Protein 8WPV (pdb70)

Foldseek 3Di:
DDPVLLVLLLVQLQLLLQQLVVLLVLLVCCCPVAVQNLLSVLSNVSSCVSVPCVNVLSVVVCVVPVRDHDDDYDYDDDDADDHDLVSLVVVLVSLVVLLVSLVVSLVVCVVVVNVVSNVSSVVVNVVSVVSSVLSVVLNVVVVVDVDSVVSSVVSVVSD

Solvent-accessible surface area: 8892 Å² total; per-residue (Å²): 130,17,98,120,0,6,90,25,2,16,109,4,19,51,48,1,16,27,9,0,73,7,0,35,75,8,7,117,13,0,71,105,111,12,95,0,51,73,0,4,123,18,0,63,120,6,1,99,35,1,54,24,59,4,41,71,82,0,18,44,14,5,161,170,35,49,6,155,77,118,105,79,62,88,61,76,46,188,92,58,28,97,75,6,71,30,0,0,78,58,0,64,44,71,1,54,99,5,99,91,88,5,133,57,6,14,156,40,0,86,75,63,100,26,132,122,2,62,175,26,0,73,90,3,69,166,27,4,82,81,8,12,63,84,0,48,46,0,18,110,21,16,111,90,32,158,69,92,130,89,6,9,99,52,0,107,128,71,135

Sequence (159 aa):
KSNKINDALNQHYKLNVELGLVYAHYAHVADDEFDMPYLGKFIQHHLSEDKLGVHKEYISDYFKRNG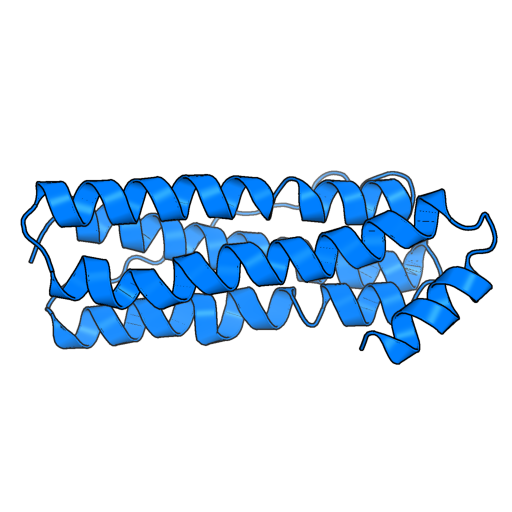MKLKTDVSVAVKSIPSDAKALIQEVYARRENEVRDHVKAIAKLALAEDDYESFYFIQWYVRDGLKDLTEVDDVVKLFNSSNDKLIIEETIKEMV

Organism: NCBI:txid1188241

Nearest PDB structures (foldseek):
  8w7q-assembly1_A  TM=1.005E+00  e=1.241E-20  Ureaplasma diversum
  8w73-assembly1_A  TM=1.005E+00  e=4.274E-20  Ureaplasma diversum
  8w7t-assembly1_A-19  TM=1.005E+00  e=5.473E-20  Ureaplasma diversum
  8w7t-assembly1_A-21  TM=1.005E+00  e=5.473E-20  Ureaplasma diversum
  8w7t-assembly1_A-23  TM=1.005E+00  e=5.473E-20  Ureaplasma diversum

Secondary structure (DSSP, 8-state):
--HHHHHHHHHHHHHHHHHHHHHHHHHHHHHHTTS-HHHHHHHHHHHHHHHTHHHHHHHHHHHHHTPPP------------SSHHHHHHHHHHHHHHHHHHHHHHHHHHHHTT-HHHHHHHHHHHHHHHHHHHHHHHHHHHHHH-S-HHHHHHH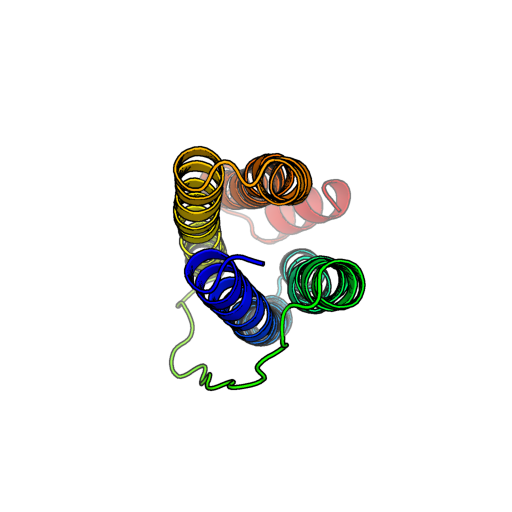HHH--

Radius of gyration: 17.01 Å; Cα contacts (8 Å, |Δi|>4): 159; chains: 1; bounding box: 44×35×41 Å

Structure (mmCIF, N/CA/C/O backbone):
data_8WPV
#
_entry.id   8WPV
#
_cell.length_a   180.599
_cell.length_b   180.599
_cell.length_c   180.599
_cell.angle_alpha   90.00
_cell.angle_beta   90.00
_cell.angle_gamma   90.00
#
_symmetry.space_group_name_H-M   'F 4 3 2'
#
loop_
_entity.id
_entity.type
_entity.pdbx_description
1 polymer 'Truncated mutant of ferritin'
2 non-polymer 'FE (III) ION'
3 non-polymer 'MAGNESIUM ION'
4 non-polymer 'CHLORIDE ION'
5 water water
#
loop_
_atom_site.group_PDB
_atom_site.id
_atom_site.type_symbol
_atom_site.label_atom_id
_atom_site.label_alt_id
_atom_site.label_comp_id
_atom_site.label_asym_id
_atom_site.label_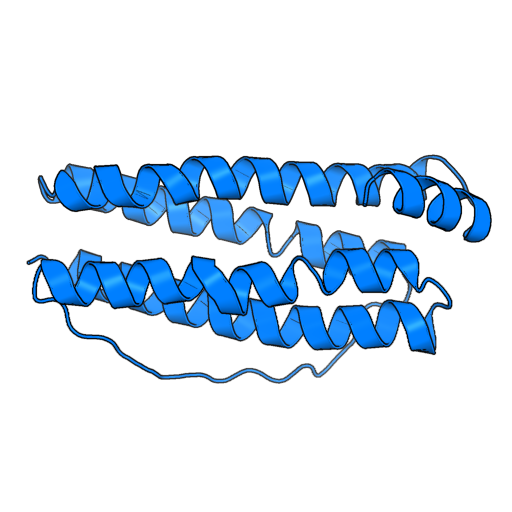entity_id
_atom_site.label_seq_id
_atom_site.pdbx_PDB_ins_code
_atom_site.Cartn_x
_atom_site.Cartn_y
_atom_site.Cartn_z
_atom_site.occupancy
_atom_site.B_iso_or_equiv
_atom_site.auth_seq_id
_atom_site.auth_comp_id
_atom_site.auth_asym_id
_atom_site.auth_atom_id
_atom_site.pdbx_PDB_model_num
ATOM 1 N N . LYS A 1 12 ? 42.016 63.727 66.940 1.00 57.00 12 LYS A N 1
ATOM 2 C CA . LYS A 1 12 ? 42.937 62.782 67.563 1.00 64.54 12 LYS A CA 1
ATOM 3 C C . LYS A 1 12 ? 42.520 61.337 67.295 1.00 69.22 12 LYS A C 1
ATOM 4 O O . LYS A 1 12 ? 41.330 61.032 67.184 1.00 57.02 12 LYS A O 1
ATOM 10 N N . SER A 1 13 ? 43.507 60.451 67.191 1.00 67.73 13 SER A N 1
ATOM 11 C CA . SER A 1 13 ? 43.262 59.045 66.896 1.00 60.72 13 SER A CA 1
ATOM 12 C C . SER A 1 13 ? 42.948 58.284 68.178 1.00 60.81 13 SER A C 1
ATOM 13 O O . SER A 1 13 ? 43.688 58.380 69.163 1.00 46.49 13 SER A O 1
ATOM 16 N N . ASN A 1 14 ? 41.848 57.524 68.157 1.00 57.60 14 ASN A N 1
ATOM 17 C CA . ASN A 1 14 ? 41.498 56.697 69.309 1.00 50.85 14 ASN A CA 1
ATOM 18 C C . ASN A 1 14 ? 42.464 55.529 69.466 1.00 43.59 14 ASN A C 1
ATOM 19 O O . ASN A 1 14 ? 42.793 55.136 70.591 1.00 44.77 14 ASN A O 1
ATOM 24 N N . LYS A 1 15 ? 42.928 54.958 68.353 1.00 45.26 15 LYS A N 1
ATOM 25 C CA . LYS A 1 15 ? 43.855 53.837 68.447 1.00 41.85 15 LYS A CA 1
ATOM 26 C C . LYS A 1 15 ? 45.218 54.289 68.956 1.00 36.13 15 LYS A C 1
ATOM 27 O O . LYS A 1 15 ? 45.836 53.601 69.778 1.00 43.86 15 LYS A O 1
ATOM 33 N N . ILE A 1 16 ? 45.702 55.441 68.485 1.00 36.40 16 ILE A N 1
ATOM 34 C CA . ILE A 1 16 ? 46.941 55.995 69.025 1.00 36.10 16 ILE A CA 1
ATOM 35 C C . ILE A 1 16 ? 46.767 56.337 70.499 1.00 38.12 16 ILE A C 1
ATOM 36 O O . ILE A 1 16 ? 47.648 56.067 71.324 1.00 34.44 16 ILE A O 1
ATOM 41 N N . ASN A 1 17 ? 45.622 56.928 70.852 1.00 35.69 17 ASN A N 1
ATOM 42 C CA . ASN A 1 17 ? 45.326 57.231 72.249 1.00 36.41 17 ASN A CA 1
ATOM 43 C C . ASN A 1 17 ? 45.386 55.976 73.110 1.00 36.08 17 ASN A C 1
ATOM 44 O O . ASN A 1 17 ? 45.972 55.982 74.198 1.00 36.66 17 ASN A O 1
ATOM 49 N 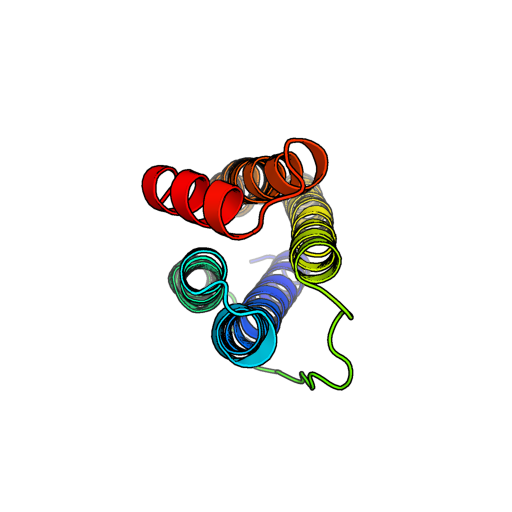N . ASP A 1 18 ? 44.776 54.886 72.637 1.00 36.97 18 ASP A N 1
ATOM 50 C CA . ASP A 1 18 ? 44.824 53.632 73.382 1.00 35.58 18 ASP A CA 1
ATOM 51 C C . ASP A 1 18 ? 46.240 53.078 73.438 1.00 39.13 18 ASP A C 1
ATOM 52 O O . ASP A 1 18 ? 46.688 52.611 74.493 1.00 41.17 18 ASP A O 1
ATOM 57 N N . ALA A 1 19 ? 46.958 53.118 72.313 1.00 29.83 19 ALA A N 1
ATOM 58 C CA . ALA A 1 19 ? 48.315 52.584 72.284 1.00 31.81 19 ALA A CA 1
ATOM 59 C C . ALA A 1 19 ? 49.240 53.374 73.201 1.00 32.04 19 ALA A C 1
ATOM 60 O O . ALA A 1 19 ? 50.110 52.798 73.865 1.00 30.73 19 ALA A O 1
ATOM 62 N N . LEU A 1 20 ? 49.066 54.696 73.254 1.00 28.14 20 LEU A N 1
ATOM 63 C CA . LEU A 1 20 ? 49.897 55.507 74.136 1.00 34.42 20 LEU A CA 1
ATOM 64 C C . LEU A 1 20 ? 49.491 55.345 75.595 1.00 33.34 20 LEU A C 1
ATOM 65 O O . LEU A 1 20 ? 50.345 55.427 76.485 1.00 30.85 20 LEU A O 1
ATOM 70 N N . ASN A 1 21 ? 48.204 55.109 75.864 1.00 30.58 21 ASN A N 1
ATOM 71 C CA . ASN A 1 21 ? 47.790 54.846 77.238 1.00 30.19 21 ASN A CA 1
ATOM 72 C C . ASN A 1 21 ? 48.335 53.518 77.740 1.00 33.83 21 ASN A C 1
ATOM 73 O O . ASN A 1 21 ? 48.661 53.393 78.926 1.00 33.81 21 ASN A O 1
ATOM 78 N N . GLN A 1 22 ? 48.445 52.518 76.861 1.00 34.13 22 GLN A N 1
ATOM 79 C CA . GLN A 1 22 ? 49.055 51.257 77.269 1.00 35.60 22 GLN A CA 1
ATOM 80 C C . GLN A 1 22 ? 50.551 51.424 77.511 1.00 30.41 22 GLN A C 1
ATOM 81 O O . GLN A 1 22 ? 51.111 50.794 78.416 1.00 33.09 22 GLN A O 1
ATOM 87 N N . HIS A 1 23 ? 51.215 52.269 76.720 1.00 30.30 23 HIS A N 1
ATOM 88 C CA . HIS A 1 23 ? 52.638 52.500 76.947 1.00 30.95 23 HIS A CA 1
ATOM 89 C C . HIS A 1 23 ? 52.872 53.264 78.244 1.00 32.70 23 HIS A C 1
ATOM 90 O O . HIS A 1 23 ? 53.851 53.006 78.953 1.00 32.89 23 HIS A O 1
ATOM 97 N N . TYR A 1 24 ? 51.990 54.215 78.562 1.00 25.57 24 TYR A N 1
ATOM 98 C CA . TYR A 1 24 ? 52.031 54.872 79.865 1.00 30.94 24 TYR A CA 1
ATOM 99 C C . TYR A 1 24 ? 51.914 53.848 80.987 1.00 33.18 24 TYR A C 1
ATOM 100 O O . TYR A 1 24 ? 52.676 53.878 81.960 1.00 31.17 24 TYR A O 1
ATOM 109 N N . LYS A 1 25 ? 50.963 52.922 80.851 1.00 29.08 25 LYS A N 1
ATOM 110 C CA . LYS A 1 25 ? 50.773 51.869 81.841 1.00 30.30 25 LYS A CA 1
ATOM 111 C C . LYS A 1 25 ? 52.002 50.973 81.940 1.00 31.79 25 LYS A C 1
ATOM 112 O O . LYS A 1 25 ? 52.414 50.589 83.042 1.00 32.04 25 LYS A O 1
ATOM 118 N N . LEU A 1 26 ? 52.612 50.644 80.798 1.00 30.69 26 LEU A N 1
ATOM 119 C CA . LEU A 1 26 ? 53.795 49.788 80.805 1.00 32.15 26 LEU A CA 1
ATOM 120 C C . LEU A 1 26 ? 54.960 50.457 81.523 1.00 32.23 26 LEU A C 1
ATOM 121 O O . LEU A 1 26 ? 55.662 49.816 82.313 1.00 30.96 26 LEU A O 1
ATOM 126 N N . ASN A 1 27 ? 55.180 51.749 81.267 1.00 27.85 27 ASN A N 1
ATOM 127 C CA . ASN A 1 27 ? 56.302 52.442 81.892 1.00 31.90 27 ASN A CA 1
ATOM 128 C C . ASN A 1 27 ? 56.115 52.563 83.400 1.00 33.11 27 ASN A C 1
ATOM 129 O O . ASN A 1 27 ? 57.083 52.453 84.161 1.00 33.80 27 ASN A O 1
ATOM 134 N N . VAL A 1 28 ? 54.881 52.790 83.851 1.00 29.40 28 VAL A N 1
ATOM 135 C CA . VAL A 1 28 ? 54.616 52.858 85.286 1.00 30.22 28 VAL A CA 1
ATOM 136 C C . VAL A 1 28 ? 54.889 51.508 85.934 1.00 32.85 28 VAL A C 1
ATOM 137 O O . VAL A 1 28 ? 55.591 51.412 86.948 1.00 28.11 28 VAL A O 1
ATOM 141 N N . GLU A 1 29 ? 54.348 50.441 85.346 1.00 32.09 29 GLU A N 1
ATOM 142 C CA . GLU A 1 29 ? 54.486 49.119 85.945 1.00 32.42 29 GLU A CA 1
ATOM 143 C C . GLU A 1 29 ? 55.928 48.629 85.879 1.00 34.10 29 GLU A C 1
ATOM 144 O O . GLU A 1 29 ? 56.435 48.053 86.849 1.00 30.90 29 GLU A O 1
ATOM 150 N N . LEU A 1 30 ? 56.610 48.861 84.753 1.00 30.78 30 LEU A N 1
ATOM 151 C CA . LEU A 1 30 ? 58.033 48.543 84.679 1.00 32.52 30 LEU A CA 1
ATOM 152 C C . LEU A 1 30 ? 58.827 49.321 85.720 1.00 34.70 30 LEU A C 1
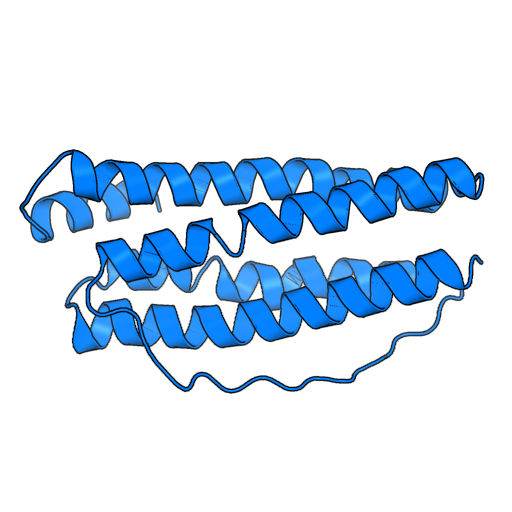ATOM 153 O O . LEU A 1 30 ? 59.727 48.770 86.366 1.00 35.49 30 LEU A O 1
ATOM 158 N N . GLY A 1 31 ? 58.507 50.606 85.896 1.00 29.02 31 GLY A N 1
ATOM 159 C CA . GLY A 1 31 ? 59.221 51.409 86.877 1.00 27.91 31 GLY A CA 1
ATOM 160 C C . GLY A 1 31 ? 59.078 50.874 88.288 1.00 32.02 31 GLY A C 1
ATOM 161 O O . GLY A 1 31 ? 60.034 50.886 89.067 1.00 29.04 31 GLY A O 1
ATOM 162 N N . LEU A 1 32 ? 57.885 50.385 88.633 1.00 25.85 32 LEU A N 1
ATOM 163 C CA . LEU A 1 32 ? 57.674 49.834 89.967 1.00 26.13 32 LEU A CA 1
ATOM 164 C C . LEU A 1 32 ? 58.405 48.508 90.142 1.00 26.16 32 LEU A C 1
ATOM 165 O O . LEU A 1 32 ? 58.888 48.200 91.238 1.00 32.55 32 LEU A O 1
ATOM 170 N N . VAL A 1 33 ? 58.498 47.711 89.076 1.00 30.55 33 VAL A N 1
ATOM 171 C CA . VAL A 1 33 ? 59.242 46.458 89.155 1.00 29.36 33 VAL A CA 1
ATOM 172 C C . VAL A 1 33 ? 60.734 46.732 89.310 1.00 28.45 33 VAL A C 1
ATOM 173 O O . VAL A 1 33 ? 61.415 46.096 90.125 1.00 30.85 33 VAL A O 1
ATOM 177 N N . TYR A 1 34 ? 61.264 47.682 88.534 1.00 26.50 34 TYR A N 1
ATOM 178 C CA . TYR A 1 34 ? 62.688 47.996 88.610 1.00 31.07 34 TYR A CA 1
ATOM 179 C C . TYR A 1 34 ? 63.067 48.521 89.989 1.00 28.14 34 TYR A C 1
ATOM 180 O O . TYR A 1 34 ? 64.147 48.208 90.504 1.00 30.42 34 TYR A O 1
ATOM 189 N N . ALA A 1 35 ? 62.192 49.324 90.601 1.00 28.79 35 ALA A N 1
ATOM 190 C CA . ALA A 1 35 ? 62.454 49.808 91.953 1.00 31.66 35 ALA A CA 1
ATOM 191 C C . ALA A 1 35 ? 62.619 48.647 92.924 1.00 28.28 35 ALA A C 1
ATOM 192 O O . ALA A 1 35 ? 63.489 48.679 93.803 1.00 32.06 35 ALA A O 1
ATOM 194 N N . HIS A 1 36 ? 61.796 47.609 92.773 1.00 31.67 36 HIS A N 1
ATOM 195 C CA . HIS A 1 36 ? 61.952 46.405 93.583 1.00 31.06 36 HIS A CA 1
ATOM 196 C C . HIS A 1 36 ? 63.252 45.685 93.246 1.00 28.26 36 HIS A C 1
ATOM 197 O O . HIS A 1 36 ? 64.007 45.293 94.144 1.0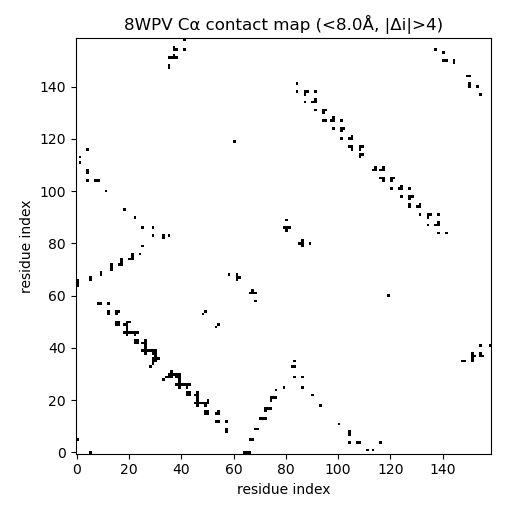0 34.15 36 HIS A O 1
ATOM 204 N N . TYR A 1 37 ? 63.527 45.501 91.950 1.00 25.56 37 TYR A N 1
ATOM 205 C CA . TYR A 1 37 ? 64.764 44.850 91.526 1.00 30.59 37 TYR A CA 1
ATOM 206 C C . TYR A 1 37 ? 65.991 45.592 92.043 1.00 30.54 37 TYR A C 1
ATOM 207 O O . TYR A 1 37 ? 66.981 44.966 92.440 1.00 31.22 37 TYR A O 1
ATOM 216 N N . ALA A 1 38 ? 65.951 46.928 92.033 1.00 32.21 38 ALA A N 1
ATOM 217 C CA . ALA A 1 38 ? 67.074 47.708 92.545 1.00 31.05 38 ALA A CA 1
ATOM 218 C C . ALA A 1 38 ? 67.288 47.452 94.030 1.00 34.61 38 ALA A C 1
ATOM 219 O O . ALA A 1 38 ? 68.429 47.299 94.486 1.00 28.96 38 ALA A O 1
ATOM 221 N N . HIS A 1 39 ? 66.198 47.408 94.800 1.00 30.14 39 HIS A N 1
ATOM 222 C CA . HIS A 1 39 ? 66.292 47.083 96.219 1.00 28.99 39 HIS A CA 1
ATOM 223 C C . HIS A 1 39 ? 66.913 45.707 96.427 1.00 35.24 39 HIS A C 1
ATOM 224 O O . HIS A 1 39 ? 67.754 45.523 97.315 1.00 31.73 39 HIS A O 1
ATOM 231 N N . VAL A 1 40 ? 66.524 44.733 95.603 1.00 32.06 40 VAL A N 1
ATOM 232 C CA . VAL A 1 40 ? 67.010 43.368 95.771 1.00 30.27 40 VAL A CA 1
ATOM 233 C C . VAL A 1 40 ? 68.475 43.263 95.362 1.00 37.07 40 VAL A C 1
ATOM 234 O O . VAL A 1 40 ? 69.262 42.552 96.001 1.00 38.75 40 VAL A O 1
ATOM 238 N N . ALA A 1 41 ? 68.866 43.964 94.293 1.00 32.04 41 ALA A N 1
ATOM 239 C CA . ALA A 1 41 ? 70.262 43.950 93.868 1.00 32.43 41 ALA A CA 1
ATOM 240 C C . ALA A 1 41 ? 71.184 44.407 94.992 1.00 36.63 41 ALA A C 1
ATOM 241 O O . ALA A 1 41 ? 72.244 43.809 95.221 1.00 32.81 41 ALA A O 1
ATOM 243 N N . ASP A 1 42 ? 70.790 45.456 95.712 1.00 33.86 42 ASP A N 1
ATOM 244 C CA . ASP A 1 42 ? 71.590 45.940 96.831 1.00 39.22 42 ASP A CA 1
ATOM 245 C C . ASP A 1 42 ? 71.490 44.995 98.023 1.00 40.59 42 ASP A C 1
ATOM 246 O O . ASP A 1 42 ? 72.505 44.505 98.532 1.00 43.74 42 ASP A O 1
ATOM 251 N N . ASP A 1 43 ? 70.266 44.713 98.472 1.00 37.30 43 ASP A N 1
ATOM 252 C CA . ASP A 1 43 ? 70.088 44.047 99.757 1.00 39.07 43 ASP A CA 1
ATOM 253 C C . ASP A 1 43 ? 70.436 42.563 99.691 1.00 49.73 43 ASP A C 1
ATOM 254 O O . ASP A 1 43 ? 71.208 42.067 100.518 1.00 56.70 43 ASP A O 1
ATOM 259 N N . GLU A 1 44 ? 69.873 41.834 98.725 1.00 44.37 44 GLU A N 1
ATOM 260 C CA . GLU A 1 44 ? 70.098 40.392 98.696 1.00 38.46 44 GLU A CA 1
ATOM 261 C C . GLU A 1 44 ? 71.383 40.011 97.972 1.00 39.20 44 GLU A C 1
ATOM 262 O O . GLU A 1 44 ? 72.014 39.012 98.334 1.00 45.00 44 GLU A O 1
ATOM 268 N N . PHE A 1 45 ? 71.791 40.776 96.961 1.00 37.02 45 PHE A N 1
ATOM 269 C CA . PHE A 1 45 ? 72.897 40.371 96.107 1.00 38.74 45 PHE A CA 1
ATOM 270 C C . PHE A 1 45 ? 74.186 41.142 96.355 1.00 39.40 45 PHE A C 1
ATOM 271 O O . PHE A 1 45 ? 75.191 40.851 95.698 1.00 37.57 45 PHE A O 1
ATOM 279 N N . ASP A 1 46 ? 74.188 42.109 97.277 1.00 36.35 46 ASP A N 1
ATOM 280 C CA . ASP A 1 46 ? 75.393 42.838 97.674 1.00 39.57 46 ASP A CA 1
ATOM 281 C C . ASP A 1 46 ? 76.008 43.625 96.522 1.00 39.75 46 ASP A C 1
ATOM 282 O O . ASP A 1 46 ? 77.228 43.783 96.458 1.00 42.36 46 ASP A O 1
ATOM 287 N N . MET A 1 47 ? 75.185 44.133 95.607 1.00 36.97 47 MET A N 1
ATOM 288 C CA . MET A 1 47 ? 75.663 44.902 94.460 1.00 36.04 47 MET A CA 1
ATOM 289 C C . MET A 1 47 ? 74.983 46.265 94.444 1.00 33.85 47 MET A C 1
ATOM 290 O O . MET A 1 47 ? 74.114 46.532 93.599 1.00 41.02 47 MET A O 1
ATOM 295 N N . PRO A 1 48 ? 75.364 47.162 95.359 1.00 37.93 48 PRO A N 1
ATOM 296 C CA . PRO A 1 48 ? 74.674 48.458 95.451 1.00 34.95 48 PRO A CA 1
ATOM 297 C C . PRO A 1 48 ? 74.793 49.310 94.200 1.00 35.88 48 PRO A C 1
ATOM 298 O O . PRO A 1 48 ? 73.909 50.135 93.942 1.00 40.22 48 PRO A O 1
ATOM 302 N N . TYR A 1 49 ? 75.858 49.147 93.415 1.00 37.41 49 TYR A N 1
ATOM 303 C CA . TYR A 1 49 ? 75.974 49.929 92.191 1.00 32.95 49 TYR A CA 1
ATOM 304 C C . TYR A 1 49 ? 75.100 49.356 91.084 1.00 35.67 49 TYR A C 1
ATOM 305 O O . TYR A 1 49 ? 74.543 50.109 90.278 1.00 34.79 49 TYR A O 1
ATOM 314 N N . LEU A 1 50 ? 74.964 48.029 91.030 1.00 28.20 50 LEU A N 1
ATOM 315 C CA . LEU A 1 50 ? 73.927 47.439 90.192 1.00 32.05 50 LEU A CA 1
ATOM 316 C C . LEU A 1 50 ? 72.553 47.952 90.601 1.00 34.06 50 LEU A C 1
ATOM 317 O O . LEU A 1 50 ? 71.709 48.248 89.745 1.00 30.67 50 LEU A O 1
ATOM 322 N N . GLY A 1 51 ? 72.318 48.082 91.909 1.00 34.04 51 GLY A N 1
ATOM 323 C CA . GLY A 1 51 ? 71.052 48.622 92.377 1.00 29.23 51 GLY A CA 1
ATOM 324 C C . GLY A 1 51 ? 70.831 50.054 91.928 1.00 37.02 51 GLY A C 1
ATOM 325 O O . GLY A 1 51 ? 69.744 50.413 91.467 1.00 36.20 51 GLY A O 1
ATOM 326 N N . LYS A 1 52 ? 71.862 50.894 92.055 1.00 32.90 52 LYS A N 1
ATOM 327 C CA . LYS A 1 52 ? 71.725 52.276 91.607 1.00 32.43 52 LYS A CA 1
ATOM 328 C C . LYS A 1 52 ? 71.515 52.361 90.102 1.00 31.73 52 LYS A C 1
ATOM 329 O O . LYS A 1 52 ? 70.779 53.237 89.632 1.00 32.31 52 LYS A O 1
ATOM 335 N N . PHE A 1 53 ? 72.135 51.465 89.330 1.00 29.99 53 PHE A N 1
ATOM 336 C CA . PHE A 1 53 ? 71.870 51.438 87.895 1.00 33.65 53 PHE A CA 1
ATOM 337 C C . PHE A 1 53 ? 70.405 51.130 87.619 1.00 32.00 53 PHE A C 1
ATOM 338 O O . PHE A 1 53 ? 69.754 51.813 86.820 1.00 36.16 53 PHE A O 1
ATOM 346 N N . ILE A 1 54 ? 69.871 50.095 88.271 1.00 32.21 54 ILE A N 1
ATOM 347 C CA . ILE A 1 54 ? 68.481 49.713 88.048 1.00 29.52 54 ILE A CA 1
ATOM 348 C C . ILE A 1 54 ? 67.539 50.774 88.604 1.00 28.86 54 ILE A C 1
ATOM 349 O O . ILE A 1 54 ? 66.480 51.048 88.026 1.00 33.86 54 ILE A O 1
ATOM 354 N N . GLN A 1 55 ? 67.919 51.406 89.718 1.00 30.40 55 GLN A N 1
ATOM 355 C CA . GLN A 1 55 ? 67.087 52.462 90.289 1.00 30.52 55 GLN A CA 1
ATOM 356 C C . GLN A 1 55 ? 66.976 53.652 89.344 1.00 35.60 55 GLN A C 1
ATOM 357 O O . GLN A 1 55 ? 65.918 54.287 89.255 1.00 33.47 55 GLN A O 1
ATOM 363 N N . HIS A 1 56 ? 68.058 53.977 88.631 1.00 34.92 56 HIS A N 1
ATOM 364 C CA A HIS A 1 56 ? 68.004 55.069 87.663 0.46 39.93 56 HIS A CA 1
ATOM 365 C CA B HIS A 1 56 ? 67.993 55.073 87.672 0.54 39.54 56 HIS A CA 1
ATOM 366 C C . HIS A 1 56 ? 67.070 54.730 86.508 1.00 34.42 56 HIS A C 1
ATOM 367 O O . HIS A 1 56 ? 66.379 55.609 85.980 1.00 34.40 56 HIS A O 1
ATOM 380 N N . LEU A 1 57 ? 67.042 53.460 86.099 1.00 34.63 57 LEU A N 1
ATOM 381 C CA . LEU A 1 57 ? 66.078 53.034 85.090 1.00 30.72 57 LEU A CA 1
ATOM 382 C C . LEU A 1 57 ? 64.656 53.168 85.613 1.00 32.26 57 LEU A C 1
ATOM 383 O O . LEU A 1 57 ? 63.748 53.571 84.878 1.00 34.59 57 LEU A O 1
ATOM 388 N N . SER A 1 58 ? 64.451 52.836 86.890 1.00 34.90 58 SER A N 1
ATOM 389 C CA . SER A 1 58 ? 63.131 52.955 87.500 1.00 30.29 58 SER A CA 1
ATOM 390 C C . SER A 1 58 ? 62.637 54.396 87.469 1.00 33.19 58 SER A C 1
ATOM 391 O O . SER A 1 58 ? 61.513 54.670 87.033 1.00 33.64 58 SER A O 1
ATOM 394 N N . GLU A 1 59 ? 63.467 55.335 87.932 1.00 32.02 59 GLU A N 1
ATOM 395 C CA . GLU A 1 59 ? 63.081 56.743 87.903 1.00 38.84 59 GLU A CA 1
ATOM 396 C C . GLU A 1 59 ? 62.902 57.242 86.476 1.00 32.41 59 GLU A C 1
ATOM 397 O O . GLU A 1 59 ? 62.115 58.164 86.233 1.00 36.87 59 GLU A O 1
ATOM 403 N N . ASP A 1 60 ? 63.618 56.644 85.523 1.00 37.08 60 ASP A N 1
ATOM 404 C CA . ASP A 1 60 ? 63.448 57.005 84.120 1.00 32.11 60 ASP A CA 1
ATOM 405 C C . ASP A 1 60 ? 62.046 56.656 83.629 1.00 41.38 60 ASP A C 1
ATOM 406 O O . ASP A 1 60 ? 61.350 57.499 83.048 1.00 39.48 60 ASP A O 1
ATOM 411 N N . LYS A 1 61 ? 61.614 55.412 83.857 1.00 38.62 61 LYS A N 1
ATOM 412 C CA . LYS A 1 61 ? 60.292 54.989 83.404 1.00 39.31 61 LYS A CA 1
ATOM 413 C C . LYS A 1 61 ? 59.190 55.734 84.147 1.00 42.17 61 LYS A C 1
ATOM 414 O O . LYS A 1 61 ? 58.214 56.185 83.535 1.00 38.81 61 LYS A O 1
ATOM 420 N N . LEU A 1 62 ? 59.327 55.871 85.466 1.00 36.84 62 LEU A N 1
ATOM 421 C CA . LEU A 1 62 ? 58.342 56.574 86.277 1.00 33.22 62 LEU A CA 1
ATOM 422 C C . LEU A 1 62 ? 58.450 58.088 86.161 1.00 38.91 62 LEU A C 1
ATOM 423 O O . LEU A 1 62 ? 57.606 58.795 86.722 1.00 40.34 62 LEU A O 1
ATOM 428 N N . GLY A 1 63 ? 59.458 58.598 85.459 1.00 42.80 63 GLY A N 1
ATOM 429 C CA . GLY A 1 63 ? 59.616 60.028 85.288 1.00 38.38 63 GLY A CA 1
ATOM 430 C C . GLY A 1 63 ? 59.222 60.507 83.907 1.00 45.47 63 GLY A C 1
ATOM 431 O O . GLY A 1 63 ? 58.032 60.584 83.586 1.00 45.60 63 GLY A O 1
ATOM 432 N N . VAL A 1 64 ? 60.217 60.811 83.070 1.00 40.27 64 VAL A N 1
ATOM 433 C CA . VAL A 1 64 ? 59.936 61.429 81.777 1.00 44.40 64 VAL A CA 1
ATOM 434 C C . VAL A 1 64 ? 59.228 60.461 80.836 1.00 47.41 64 VAL A C 1
ATOM 435 O O . VAL A 1 64 ? 58.429 60.886 79.992 1.00 48.60 64 VAL A O 1
ATOM 439 N N . HIS A 1 65 ? 59.495 59.156 80.957 1.00 41.12 65 HIS A N 1
ATOM 440 C CA . HIS A 1 65 ? 58.863 58.196 80.058 1.00 43.95 65 HIS A CA 1
ATOM 441 C C . HIS A 1 65 ? 57.346 58.234 80.173 1.00 45.77 65 HIS A C 1
ATOM 442 O O . HIS A 1 65 ? 56.644 58.026 79.176 1.00 41.84 65 HIS A O 1
ATOM 449 N N . LYS A 1 66 ? 56.821 58.511 81.365 1.00 37.91 66 LYS A N 1
ATOM 450 C CA . LYS A 1 66 ? 55.378 58.603 81.534 1.00 34.71 66 LYS A CA 1
ATOM 451 C C . LYS A 1 66 ? 54.860 60.032 81.420 1.00 37.96 66 LYS A C 1
ATOM 452 O O . LYS A 1 66 ? 53.730 60.234 80.961 1.00 38.93 66 LYS A O 1
ATOM 458 N N . GLU A 1 67 ? 55.664 61.032 81.792 1.00 35.61 67 GLU A N 1
ATOM 459 C CA . GLU A 1 67 ? 55.168 62.405 81.795 1.00 40.67 67 GLU A CA 1
ATOM 460 C C . GLU A 1 67 ? 55.122 62.993 80.389 1.00 40.71 67 GLU A C 1
ATOM 461 O O . GLU A 1 67 ? 54.263 63.832 80.095 1.00 39.43 67 GLU A O 1
ATOM 467 N N . TYR A 1 68 ? 56.044 62.579 79.513 1.00 39.45 68 TYR A N 1
ATOM 468 C CA . TYR A 1 68 ? 55.971 63.005 78.118 1.00 42.78 68 TYR A CA 1
ATOM 469 C C . TYR A 1 68 ? 54.632 62.630 77.498 1.00 39.33 68 TYR A C 1
ATOM 470 O O . TYR A 1 68 ? 54.052 63.410 76.733 1.00 37.78 68 TYR A O 1
ATOM 479 N N . ILE A 1 69 ? 54.128 61.436 77.813 1.00 36.60 69 ILE A N 1
ATOM 480 C CA . ILE A 1 69 ? 52.854 60.993 77.257 1.00 36.86 69 ILE A CA 1
ATOM 481 C C . ILE A 1 69 ? 51.713 61.849 77.796 1.00 41.88 69 ILE A C 1
ATOM 482 O O . ILE A 1 69 ? 50.869 62.339 77.036 1.00 36.62 69 ILE A O 1
ATOM 487 N N . SER A 1 70 ? 51.677 62.048 79.116 1.00 38.75 70 SER A N 1
ATOM 488 C CA . SER A 1 70 ? 50.615 62.853 79.712 1.00 41.65 70 SER A CA 1
ATOM 489 C C . SER A 1 70 ? 50.659 64.287 79.201 1.00 42.60 70 SER A C 1
ATOM 490 O O . SER A 1 70 ? 49.612 64.905 78.973 1.00 42.28 70 SER A O 1
ATOM 493 N N . ASP A 1 71 ? 51.863 64.833 79.009 1.00 39.01 71 ASP A N 1
ATOM 494 C CA . ASP A 1 71 ? 51.983 66.183 78.466 1.00 44.84 71 ASP A CA 1
ATOM 495 C C . ASP A 1 71 ? 51.564 66.232 77.002 1.00 42.91 71 ASP A C 1
ATOM 496 O O . ASP A 1 71 ? 50.886 67.175 76.578 1.00 42.32 71 ASP A O 1
ATOM 501 N N . TYR A 1 72 ? 51.964 65.230 76.214 1.00 34.25 72 TYR A N 1
ATOM 502 C CA . TYR A 1 72 ? 51.538 65.172 74.819 1.00 38.45 72 TYR A CA 1
ATOM 503 C C . TYR A 1 72 ? 50.019 65.113 74.712 1.00 43.03 72 TYR A C 1
ATOM 504 O O . TYR A 1 72 ? 49.427 65.751 73.834 1.00 36.41 72 TYR A O 1
ATOM 513 N N . PHE A 1 73 ? 49.373 64.363 75.611 1.00 43.08 73 PHE A N 1
ATOM 514 C CA . PHE A 1 73 ? 47.915 64.281 75.609 1.00 43.47 73 PHE A CA 1
ATOM 515 C C . PHE A 1 73 ? 47.281 65.653 75.809 1.00 50.45 73 PHE A C 1
ATOM 516 O O . PHE A 1 73 ? 46.270 65.975 75.174 1.00 48.05 73 PHE A O 1
ATOM 524 N N . LYS A 1 74 ? 47.862 66.474 76.692 1.00 39.50 74 LYS A N 1
ATOM 525 C CA . LYS A 1 74 ? 47.325 67.811 76.937 1.00 51.78 74 LYS A CA 1
ATOM 526 C C . LYS A 1 74 ? 47.281 68.645 75.664 1.00 49.20 74 LYS A C 1
ATOM 527 O O . LYS A 1 74 ? 46.411 69.510 75.517 1.00 51.98 74 LYS A O 1
ATOM 533 N N . ARG A 1 75 ? 48.201 68.393 74.732 1.00 47.33 75 ARG A N 1
ATOM 534 C CA . ARG A 1 75 ? 48.353 69.251 73.563 1.00 46.13 75 ARG A CA 1
ATOM 535 C C . ARG A 1 75 ? 47.376 68.885 72.450 1.00 53.26 75 ARG A C 1
ATOM 536 O O . ARG A 1 75 ? 46.859 69.773 71.763 1.00 47.36 75 ARG A O 1
ATOM 544 N N . ASN A 1 76 ? 47.111 67.594 72.255 1.00 50.58 76 ASN A N 1
ATOM 545 C CA . ASN A 1 76 ? 46.341 67.126 71.108 1.00 46.70 76 ASN A CA 1
ATOM 546 C C . ASN A 1 76 ? 44.947 66.633 71.477 1.00 48.15 76 ASN A C 1
ATOM 547 O O . ASN A 1 76 ? 44.256 66.067 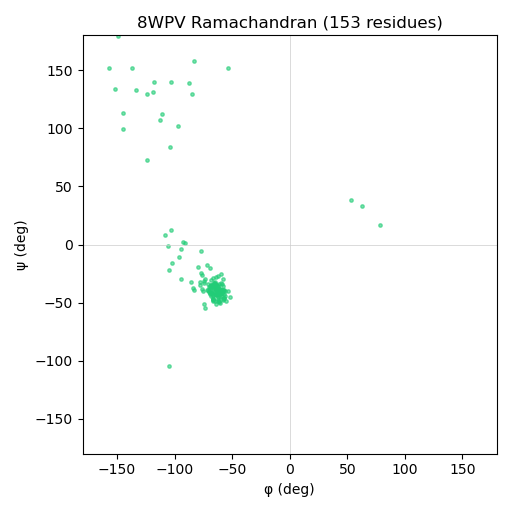70.624 1.00 57.46 76 ASN A O 1
ATOM 552 N N . GLY A 1 77 ? 44.517 66.827 72.721 1.00 53.39 77 GLY A N 1
ATOM 553 C CA . GLY A 1 77 ? 43.162 66.474 73.095 1.00 48.61 77 GLY A CA 1
ATOM 554 C C . GLY A 1 77 ? 42.917 65.005 73.348 1.00 50.42 77 GLY A C 1
ATOM 555 O O . GLY A 1 77 ? 41.760 64.573 73.344 1.00 55.14 77 GLY A O 1
ATOM 556 N N . MET A 1 78 ? 43.967 64.218 73.556 1.00 46.25 78 MET A N 1
ATOM 557 C CA . MET A 1 78 ? 43.784 62.834 73.956 1.00 48.54 78 MET A CA 1
ATOM 558 C C . MET A 1 78 ? 43.562 62.752 75.462 1.00 42.31 78 MET A C 1
ATOM 559 O O . MET A 1 78 ? 43.926 63.654 76.221 1.00 45.76 78 MET A O 1
ATOM 564 N N . LYS A 1 79 ? 42.949 61.655 75.894 1.00 45.07 79 LYS A N 1
ATOM 565 C CA . LYS A 1 79 ? 42.611 61.468 77.297 1.00 47.42 79 LYS A CA 1
ATOM 566 C C . LYS A 1 79 ? 43.593 60.514 77.962 1.00 40.83 79 LYS A C 1
ATOM 567 O O . LYS A 1 79 ? 44.010 59.515 77.368 1.00 37.44 79 LYS A O 1
ATOM 573 N N . LEU A 1 80 ? 43.962 60.836 79.198 1.00 36.76 80 LEU A N 1
ATOM 574 C CA . LEU A 1 80 ? 44.836 59.990 79.995 1.00 38.91 80 LEU A CA 1
ATOM 575 C C . LEU A 1 80 ? 44.018 58.957 80.754 1.00 31.48 80 LEU A C 1
ATOM 576 O O . LEU A 1 80 ? 42.947 59.263 81.284 1.00 37.11 80 LEU A O 1
ATOM 581 N N . LYS A 1 81 ? 44.528 57.731 80.799 1.00 36.36 81 LYS A N 1
ATOM 582 C CA . LYS A 1 81 ? 43.953 56.659 81.596 1.00 35.75 81 LYS A CA 1
ATOM 583 C C . LYS A 1 81 ? 44.984 56.201 82.615 1.00 36.96 81 LYS A C 1
ATOM 584 O O . LYS A 1 81 ? 46.141 55.952 82.259 1.00 35.00 81 LYS A O 1
ATOM 590 N N . THR A 1 82 ? 44.572 56.096 83.874 1.00 29.92 82 THR A N 1
ATOM 591 C CA . THR A 1 82 ? 45.405 55.519 84.924 1.00 41.52 82 THR A CA 1
ATOM 592 C C . THR A 1 82 ? 44.759 54.216 85.377 1.00 36.93 82 THR A C 1
ATOM 593 O O . THR A 1 82 ? 43.724 54.226 86.052 1.00 39.81 82 THR A O 1
ATOM 597 N N . ASP A 1 83 ? 45.368 53.100 84.987 1.00 44.63 83 ASP A N 1
ATOM 598 C CA . ASP A 1 83 ? 44.878 51.771 85.342 1.00 44.89 83 ASP A CA 1
ATOM 599 C C . ASP A 1 83 ? 46.121 50.912 85.539 1.00 40.86 83 ASP A C 1
ATOM 600 O O . ASP A 1 83 ? 46.718 50.448 84.562 1.00 39.31 83 ASP A O 1
ATOM 605 N N . VAL A 1 84 ? 46.515 50.720 86.793 1.00 32.82 84 VAL A N 1
ATOM 606 C CA . VAL A 1 84 ? 47.814 50.149 87.115 1.00 33.74 84 VAL A CA 1
ATOM 607 C C . VAL A 1 84 ? 47.620 48.923 87.992 1.00 31.23 84 VAL A C 1
ATOM 608 O O . VAL A 1 84 ? 46.911 48.978 89.003 1.00 35.97 84 VAL A O 1
ATOM 612 N N . SER A 1 85 ? 48.255 47.824 87.601 1.00 31.65 85 SER A N 1
ATOM 613 C CA . SER A 1 85 ? 48.214 46.576 88.349 1.00 35.12 85 SER A CA 1
ATOM 614 C C . SER A 1 85 ? 49.565 45.898 88.201 1.00 35.74 85 SER A C 1
ATOM 615 O O . SER A 1 85 ? 49.923 45.479 87.097 1.00 41.78 85 SER A O 1
ATOM 618 N N . VAL A 1 86 ? 50.307 45.789 89.297 1.00 33.20 86 VAL A N 1
ATOM 619 C CA . VAL A 1 86 ? 51.594 45.109 89.250 1.00 33.84 86 VAL A CA 1
ATOM 620 C C . VAL A 1 86 ? 51.890 44.514 90.618 1.00 34.22 86 VAL A C 1
ATOM 621 O O . VAL A 1 86 ? 51.692 45.155 91.656 1.00 40.49 86 VAL A O 1
ATOM 625 N N . ALA A 1 87 ? 52.333 43.261 90.602 1.00 32.66 87 ALA A N 1
ATOM 626 C CA . ALA A 1 87 ? 52.811 42.555 91.780 1.00 37.05 87 ALA A CA 1
ATOM 627 C C . ALA A 1 87 ? 54.118 41.876 91.412 1.00 39.42 87 ALA A C 1
ATOM 628 O O . ALA A 1 87 ? 54.215 41.245 90.355 1.00 44.02 87 ALA A O 1
ATOM 630 N N . VAL A 1 88 ? 55.122 42.023 92.266 1.00 35.74 88 VAL A N 1
ATOM 631 C CA . VAL A 1 88 ? 56.399 41.340 92.101 1.00 40.03 88 VAL A CA 1
ATOM 632 C C . VAL A 1 88 ? 56.329 40.096 92.978 1.00 42.01 88 VAL A C 1
ATOM 633 O O . VAL A 1 88 ? 56.475 40.172 94.202 1.00 41.07 88 VAL A O 1
ATOM 637 N N . LYS A 1 89 ? 56.090 38.942 92.352 1.00 42.65 89 LYS A N 1
ATOM 638 C CA . LYS A 1 89 ? 55.798 37.717 93.081 1.00 47.07 89 LYS A CA 1
ATOM 639 C C . LYS A 1 89 ? 56.953 36.728 93.115 1.00 40.37 89 LYS A C 1
ATOM 640 O O . LYS A 1 89 ? 56.983 35.872 94.004 1.00 52.41 89 LYS A O 1
ATOM 646 N N . SER A 1 90 ? 57.892 36.816 92.177 1.00 38.41 90 SER A N 1
ATOM 647 C CA . SER A 1 90 ? 59.130 36.056 92.243 1.00 49.67 90 SER A CA 1
ATOM 648 C C . SER A 1 90 ? 60.277 36.972 91.850 1.00 50.77 90 SER A C 1
ATOM 649 O O . SER A 1 90 ? 60.094 37.932 91.097 1.00 52.38 90 SER A O 1
ATOM 652 N N . ILE A 1 91 ? 61.460 36.677 92.378 1.00 45.38 91 ILE A N 1
ATOM 653 C CA . ILE A 1 91 ? 62.661 37.439 92.048 1.00 48.99 91 ILE A CA 1
ATOM 654 C C . ILE A 1 91 ? 63.656 36.499 91.380 1.00 52.06 91 ILE A C 1
ATOM 655 O O . ILE A 1 91 ? 63.770 35.334 91.790 1.00 47.53 91 ILE A O 1
ATOM 660 N N . PRO A 1 92 ? 64.370 36.942 90.345 1.00 50.20 92 PRO A N 1
ATOM 661 C CA . PRO A 1 92 ? 65.446 36.117 89.784 1.00 45.73 92 PRO A CA 1
ATOM 662 C C . PRO A 1 92 ? 66.440 35.695 90.859 1.00 44.56 92 PRO A C 1
ATOM 663 O O . PRO A 1 92 ? 66.631 36.381 91.865 1.00 49.03 92 PRO A O 1
ATOM 667 N N . SER A 1 93 ? 67.078 34.545 90.629 1.00 47.58 93 SER A N 1
ATOM 668 C CA . SER A 1 93 ? 67.837 33.871 91.676 1.00 49.94 93 SER A CA 1
ATOM 669 C C . SER A 1 93 ? 69.191 34.509 91.961 1.00 43.84 93 SER A C 1
ATOM 670 O O . SER A 1 93 ? 69.712 34.340 93.069 1.00 47.43 93 SER A O 1
ATOM 673 N N . ASP A 1 94 ? 69.781 35.221 91.004 1.00 42.24 94 ASP A N 1
ATOM 674 C CA . ASP A 1 94 ? 71.057 35.885 91.242 1.00 43.28 94 ASP A CA 1
ATOM 675 C C . ASP A 1 94 ? 71.123 37.153 90.402 1.00 39.11 94 ASP A C 1
ATOM 676 O O . ASP A 1 94 ? 70.204 37.470 89.641 1.00 38.34 94 ASP A O 1
ATOM 681 N N . ALA A 1 95 ? 72.241 37.871 90.537 1.00 33.39 95 ALA A N 1
ATOM 682 C CA . ALA A 1 95 ? 72.356 39.195 89.935 1.00 36.40 95 ALA A CA 1
ATOM 683 C C . ALA A 1 95 ? 72.343 39.130 88.414 1.00 37.94 95 ALA A C 1
ATOM 684 O O . ALA A 1 95 ? 71.721 39.975 87.760 1.00 35.55 95 ALA A O 1
ATOM 686 N N . LYS A 1 96 ? 73.033 38.147 87.826 1.00 36.12 96 LYS A N 1
ATOM 687 C CA . LYS A 1 96 ? 73.052 38.061 86.368 1.00 37.56 96 LYS A CA 1
ATOM 688 C C . LYS A 1 96 ? 71.660 37.785 85.817 1.00 37.49 96 LYS A C 1
ATOM 689 O O . LYS A 1 96 ? 71.252 38.386 84.816 1.00 43.01 96 LYS A O 1
ATOM 695 N N . ALA A 1 97 ? 70.916 36.880 86.456 1.00 39.11 97 ALA A N 1
ATOM 696 C CA . ALA A 1 97 ? 69.539 36.641 86.041 1.00 42.49 97 ALA A CA 1
ATOM 697 C C . ALA A 1 97 ? 68.684 37.885 86.247 1.00 38.17 97 ALA A C 1
ATOM 698 O O . ALA A 1 97 ? 67.773 38.160 85.459 1.00 38.97 97 ALA A O 1
ATOM 700 N N . LEU A 1 98 ? 68.974 38.654 87.300 1.00 36.92 98 LEU A N 1
ATOM 701 C CA . LEU A 1 98 ? 68.220 39.875 87.565 1.00 32.90 98 LEU A CA 1
ATOM 702 C C . LEU A 1 98 ? 68.361 40.867 86.418 1.00 33.79 98 LEU A C 1
ATOM 703 O O . LEU A 1 98 ? 67.364 41.393 85.911 1.00 35.70 98 LEU A O 1
ATOM 708 N N . ILE A 1 99 ? 69.596 41.132 85.989 1.00 34.52 99 ILE A N 1
ATOM 709 C CA . ILE A 1 99 ? 69.797 42.102 84.918 1.00 36.83 99 ILE A CA 1
ATOM 710 C C . ILE A 1 99 ? 69.425 41.507 83.562 1.00 35.05 99 ILE A C 1
ATOM 711 O O . ILE A 1 99 ? 69.054 42.243 82.639 1.00 36.11 99 ILE A O 1
ATOM 716 N N . GLN A 1 100 ? 69.505 40.182 83.413 1.00 34.88 100 GLN A N 1
ATOM 717 C CA . GLN A 1 100 ? 69.012 39.553 82.193 1.00 39.20 100 GLN A CA 1
ATOM 718 C C . GLN A 1 100 ? 67.504 39.723 82.066 1.00 36.46 100 GLN A C 1
ATOM 719 O O . GLN A 1 100 ? 66.982 39.915 80.961 1.00 39.16 100 GLN A O 1
ATOM 725 N N . GLU A 1 101 ? 66.787 39.668 83.191 1.00 35.28 101 GLU A N 1
ATOM 726 C CA . GLU A 1 101 ? 65.346 39.896 83.163 1.00 33.05 101 GLU A CA 1
ATOM 727 C C . GLU A 1 101 ? 65.023 41.349 82.836 1.00 42.15 101 GLU A C 1
ATOM 728 O O . GLU A 1 101 ? 64.050 41.630 82.125 1.00 41.01 101 GLU A O 1
ATOM 734 N N . VAL A 1 102 ? 65.826 42.287 83.345 1.00 37.02 102 VAL A N 1
ATOM 735 C CA . VAL A 1 102 ? 65.662 43.688 82.965 1.00 34.33 102 VAL A CA 1
ATOM 736 C C . VAL A 1 102 ? 65.857 43.853 81.463 1.00 42.56 102 VAL A C 1
ATOM 737 O O . VAL A 1 102 ? 65.105 44.577 80.798 1.00 36.37 102 VAL A O 1
ATOM 741 N N . TYR A 1 103 ? 66.864 43.174 80.906 1.00 33.84 103 TYR A N 1
ATOM 742 C CA . TYR A 1 103 ? 67.117 43.241 79.470 1.00 37.09 103 TYR A CA 1
ATOM 743 C C . TYR A 1 103 ? 65.911 42.760 78.674 1.00 40.48 103 TYR A C 1
ATOM 744 O O . TYR A 1 103 ? 65.520 43.382 77.679 1.00 38.81 103 TYR A O 1
ATOM 753 N N . ALA A 1 104 ? 65.307 41.648 79.101 1.00 39.57 104 ALA A N 1
ATOM 754 C CA . ALA A 1 104 ? 64.158 41.104 78.384 1.00 40.50 104 ALA A CA 1
ATOM 755 C C . ALA A 1 104 ? 63.003 42.095 78.357 1.00 47.98 104 ALA A C 1
ATOM 756 O O . ALA A 1 104 ? 62.361 42.282 77.317 1.00 41.04 104 ALA A O 1
ATOM 758 N N A ARG A 1 105 ? 62.732 42.756 79.483 0.46 39.03 105 ARG A N 1
ATOM 759 N N B ARG A 1 105 ? 62.715 42.732 79.499 0.54 39.36 105 ARG A N 1
ATOM 760 C CA A ARG A 1 105 ? 61.620 43.699 79.523 0.46 40.91 105 ARG A CA 1
ATOM 761 C CA B ARG A 1 105 ? 61.636 43.715 79.553 0.54 41.01 105 ARG A CA 1
ATOM 762 C C A ARG A 1 105 ? 61.921 44.963 78.726 0.46 42.39 105 ARG A C 1
ATOM 763 C C B ARG A 1 105 ? 61.937 44.911 78.660 0.54 43.68 105 ARG A C 1
ATOM 764 O O A ARG A 1 105 ? 61.003 45.568 78.161 0.46 42.88 105 ARG A O 1
ATOM 765 O O B ARG A 1 105 ? 61.044 45.428 77.979 0.54 42.74 105 ARG A O 1
ATOM 780 N N . GLU A 1 106 ? 63.192 45.370 78.657 1.00 42.40 106 GLU A N 1
ATOM 781 C CA . GLU A 1 106 ? 63.557 46.507 77.818 1.00 39.78 106 GLU A CA 1
ATOM 782 C C . GLU A 1 106 ? 63.450 46.164 76.338 1.00 45.49 106 GLU A C 1
ATOM 783 O O . GLU A 1 106 ? 63.100 47.029 75.527 1.00 42.79 106 GLU A O 1
ATOM 789 N N . ASN A 1 107 ? 63.741 44.916 75.968 1.00 43.99 107 ASN A N 1
ATOM 790 C CA . ASN A 1 107 ? 63.609 44.518 74.571 1.00 47.32 107 ASN A CA 1
ATOM 791 C C . ASN A 1 107 ? 62.148 44.500 74.138 1.00 49.04 107 ASN A C 1
ATOM 792 O O . ASN A 1 107 ? 61.832 44.840 72.992 1.00 55.65 107 ASN A O 1
ATOM 797 N N . GLU A 1 108 ? 61.243 44.113 75.040 1.00 37.06 108 GLU A N 1
ATOM 798 C CA . GLU A 1 108 ? 59.819 44.165 74.725 1.00 48.01 108 GLU A CA 1
ATOM 799 C C . GLU A 1 108 ? 59.343 45.600 74.541 1.00 48.95 108 GLU A C 1
ATOM 800 O O . GLU A 1 108 ? 58.440 45.863 73.737 1.00 49.39 108 GLU A O 1
ATOM 806 N N . VAL A 1 109 ? 59.939 46.541 75.277 1.00 43.69 109 VAL A N 1
ATOM 807 C CA . VAL A 1 109 ? 59.586 47.949 75.111 1.00 45.99 109 VAL A CA 1
ATOM 808 C C . VAL A 1 109 ? 59.833 48.394 73.675 1.00 41.09 109 VAL A C 1
ATOM 809 O O . VAL A 1 109 ? 59.017 49.111 73.082 1.00 40.96 109 VAL A O 1
ATOM 813 N N . ARG A 1 110 ? 60.954 47.961 73.088 1.00 39.67 110 ARG A N 1
ATOM 814 C CA . ARG A 1 110 ? 61.244 48.294 71.697 1.00 46.94 110 ARG A CA 1
ATOM 815 C C . ARG A 1 110 ? 60.131 47.825 70.770 1.00 46.38 110 ARG A C 1
ATOM 816 O O . ARG A 1 110 ? 59.768 48.527 69.818 1.00 44.24 110 ARG A O 1
ATOM 824 N N . ASP A 1 111 ? 59.577 46.639 71.032 1.00 43.22 111 ASP A N 1
ATOM 825 C CA . ASP A 1 111 ? 58.540 46.096 70.159 1.00 44.90 111 ASP A CA 1
ATOM 826 C C . ASP A 1 111 ? 57.255 46.912 70.244 1.00 37.67 111 ASP A C 1
ATOM 827 O O . ASP A 1 111 ? 56.611 47.170 69.221 1.00 39.60 111 ASP A O 1
ATOM 832 N N . HIS A 1 112 ? 56.865 47.324 71.453 1.00 36.44 112 HIS A N 1
ATOM 833 C CA . HIS A 1 112 ? 55.672 48.152 71.604 1.00 36.19 112 HIS A CA 1
ATOM 834 C C . HIS A 1 112 ? 55.869 49.523 70.970 1.00 39.82 112 HIS A C 1
ATOM 835 O O . HIS A 1 112 ? 54.950 50.059 70.340 1.00 36.20 112 HIS A O 1
ATOM 842 N N . VAL A 1 113 ? 57.059 50.107 71.134 1.00 41.43 113 VAL A N 1
ATOM 843 C CA . VAL A 1 113 ? 57.351 51.394 70.510 1.00 34.04 113 VAL A CA 1
ATOM 844 C C . VAL A 1 113 ? 57.266 51.277 68.995 1.00 31.49 113 VAL A C 1
ATOM 845 O O . VAL A 1 113 ? 56.738 52.167 68.315 1.00 39.58 113 VAL A O 1
ATOM 849 N N . LYS A 1 114 ? 57.773 50.171 68.443 1.00 36.52 114 LYS A N 1
ATOM 850 C CA . LYS A 1 114 ? 57.701 49.962 67.000 1.00 39.19 114 LYS A CA 1
ATOM 851 C C . LYS A 1 114 ? 56.258 49.906 66.520 1.00 38.22 114 LYS A C 1
ATOM 852 O O . LYS A 1 114 ? 55.929 5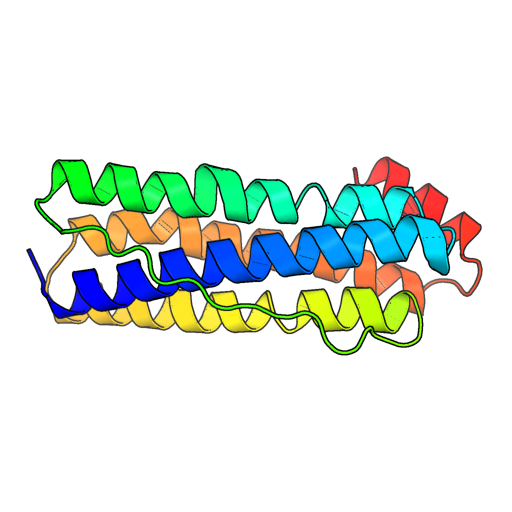0.448 65.458 1.00 35.74 114 LYS A O 1
ATOM 858 N N . ALA A 1 115 ? 55.383 49.255 67.290 1.00 33.25 115 ALA A N 1
ATOM 859 C CA . ALA A 1 115 ? 53.982 49.155 66.896 1.00 35.41 115 ALA A CA 1
ATOM 860 C C . ALA A 1 115 ? 53.318 50.525 66.871 1.00 39.08 115 ALA A C 1
ATOM 861 O O . ALA A 1 115 ? 52.476 50.800 66.009 1.00 42.26 115 ALA A O 1
ATOM 863 N N . ILE A 1 116 ? 53.692 51.403 67.804 1.00 36.17 116 ILE A N 1
ATOM 864 C CA . ILE A 1 116 ? 53.084 52.729 67.856 1.00 34.97 116 ILE A CA 1
ATOM 865 C C . ILE A 1 116 ? 53.544 53.575 66.676 1.00 32.54 116 ILE A C 1
ATOM 866 O O . ILE A 1 116 ? 52.753 54.321 66.084 1.00 34.98 116 ILE A O 1
ATOM 871 N N . ALA A 1 117 ? 54.825 53.479 66.314 1.00 31.90 117 ALA A N 1
ATOM 872 C CA . ALA A 1 117 ? 55.316 54.199 65.142 1.00 36.14 117 ALA A CA 1
ATOM 873 C C . ALA A 1 117 ? 54.608 53.727 63.878 1.00 37.05 117 ALA A C 1
ATOM 874 O O . ALA A 1 117 ? 54.159 54.540 63.062 1.00 36.59 117 ALA A O 1
ATOM 876 N N . LYS A 1 118 ? 54.496 52.406 63.708 1.00 37.45 118 LYS A N 1
ATOM 877 C CA . LYS A 1 118 ? 53.792 51.852 62.556 1.00 37.62 118 LYS A CA 1
ATOM 878 C C . LYS A 1 118 ? 52.350 52.339 62.498 1.00 45.31 118 LYS A C 1
ATOM 879 O O . LYS A 1 118 ? 51.827 52.634 61.417 1.00 45.99 118 LYS A O 1
ATOM 885 N N . LEU A 1 119 ? 51.693 52.431 63.654 1.00 45.18 119 LEU A N 1
ATOM 886 C CA . LEU A 1 119 ? 50.292 52.833 63.684 1.00 38.26 119 LEU A CA 1
ATOM 887 C C . LEU A 1 119 ? 50.131 54.311 63.346 1.00 40.56 119 LEU A C 1
ATOM 888 O O . LEU A 1 119 ? 49.187 54.692 62.645 1.00 40.28 119 LEU A O 1
ATOM 893 N N . ALA A 1 120 ? 51.046 55.156 63.828 1.00 39.08 120 ALA A N 1
ATOM 894 C CA . ALA A 1 120 ? 50.960 56.584 63.537 1.00 38.82 120 ALA A CA 1
ATOM 895 C C . ALA A 1 120 ? 51.070 56.852 62.041 1.00 41.89 120 ALA A C 1
ATOM 896 O O . ALA A 1 120 ? 50.335 57.684 61.496 1.00 40.45 120 ALA A O 1
ATOM 898 N N . LEU A 1 121 ? 51.984 56.155 61.360 1.00 36.92 121 LEU A N 1
ATOM 899 C CA . LEU A 1 121 ? 52.080 56.289 59.910 1.00 44.14 121 LEU A CA 1
ATOM 900 C C . LEU A 1 121 ? 50.816 55.784 59.230 1.00 44.41 121 LEU A C 1
ATOM 901 O O . LEU A 1 121 ? 50.357 56.367 58.241 1.00 50.09 121 LEU A O 1
ATOM 906 N N . ALA A 1 122 ? 50.236 54.698 59.749 1.00 41.11 122 ALA A N 1
ATOM 907 C CA . ALA A 1 122 ? 48.997 54.177 59.183 1.00 47.39 122 ALA A CA 1
ATOM 908 C C . ALA A 1 122 ? 47.848 55.162 59.345 1.00 47.81 122 ALA A C 1
ATOM 909 O O . ALA A 1 122 ? 46.957 55.220 58.490 1.00 47.63 122 ALA A O 1
ATOM 911 N N . GLU A 1 123 ? 47.854 55.947 60.420 1.00 44.30 123 GLU A N 1
ATOM 912 C CA . GLU A 1 123 ? 46.798 56.914 60.692 1.00 43.18 123 GLU A CA 1
ATOM 913 C C . GLU A 1 123 ? 47.079 58.292 60.114 1.00 41.78 123 GLU A C 1
ATOM 914 O O . GLU A 1 123 ? 46.263 59.200 60.304 1.00 47.99 123 GLU A O 1
ATOM 920 N N . ASP A 1 124 ? 48.201 58.467 59.415 1.00 42.66 124 ASP A N 1
ATOM 921 C CA . ASP A 1 124 ? 48.635 59.784 58.954 1.00 42.19 124 ASP A CA 1
ATOM 922 C C . ASP A 1 124 ? 48.692 60.766 60.122 1.00 45.54 124 ASP A C 1
ATOM 923 O O . ASP A 1 124 ? 48.328 61.939 60.002 1.00 44.97 124 ASP A O 1
ATOM 928 N N . ASP A 1 125 ? 49.144 60.269 61.273 1.00 40.09 125 ASP A N 1
ATOM 929 C CA . ASP A 1 125 ? 49.266 61.071 62.488 1.00 38.78 125 ASP A CA 1
ATOM 930 C C . ASP A 1 125 ? 50.746 61.399 62.667 1.00 44.14 125 ASP A C 1
ATOM 931 O O . ASP A 1 125 ? 51.483 60.739 63.399 1.00 37.81 125 ASP A O 1
ATOM 936 N N . TYR A 1 126 ? 51.177 62.455 61.980 1.00 35.62 126 TYR A N 1
ATOM 937 C CA . TYR A 1 126 ? 52.599 62.764 61.928 1.00 41.57 126 TYR A CA 1
ATOM 938 C C . TYR A 1 126 ? 53.081 63.481 63.181 1.00 39.34 126 TYR A C 1
ATOM 939 O O . TYR A 1 126 ? 54.273 63.416 63.501 1.00 39.62 126 TYR A O 1
ATOM 948 N N . GLU A 1 127 ? 52.199 64.078 63.941 1.00 34.61 127 GLU A N 1
ATOM 949 C CA . GLU A 1 127 ? 52.585 64.629 65.220 1.00 38.29 127 GLU A CA 1
ATOM 950 C C . GLU A 1 127 ? 52.944 63.464 66.169 1.00 41.10 127 GLU A C 1
ATOM 951 O O . GLU A 1 127 ? 53.835 63.575 66.971 1.00 37.86 127 GLU A O 1
ATOM 957 N N . SER A 1 128 ? 52.252 62.345 66.041 1.00 37.77 128 SER A N 1
ATOM 958 C CA . SER A 1 128 ? 52.500 61.186 66.880 1.00 37.27 128 SER A CA 1
ATOM 959 C C . SER A 1 128 ? 53.729 60.430 66.473 1.00 33.84 128 SER A C 1
ATOM 960 O O . SER A 1 128 ? 54.468 60.013 67.313 1.00 36.08 128 SER A O 1
ATOM 963 N N . PHE A 1 129 ? 53.966 60.313 65.180 1.00 39.88 129 PHE A N 1
ATOM 964 C CA . PHE A 1 129 ? 55.168 59.689 64.676 1.00 34.23 129 PHE A CA 1
ATOM 965 C C . PHE A 1 129 ? 56.354 60.485 65.155 1.00 44.11 129 PHE A C 1
ATOM 966 O O . PHE A 1 129 ? 57.341 59.929 65.527 1.00 38.22 129 PHE A O 1
ATOM 974 N N . TYR A 1 130 ? 56.227 61.791 65.177 1.00 41.70 130 TYR A N 1
ATOM 975 C CA . TYR A 1 130 ? 57.288 62.633 65.666 1.00 42.74 130 TYR A CA 1
ATOM 976 C C . TYR A 1 130 ? 57.519 62.445 67.144 1.00 49.13 130 TYR A C 1
ATOM 977 O O . TYR A 1 130 ? 58.624 62.295 67.552 1.00 44.63 130 TYR A O 1
ATOM 986 N N . PHE A 1 131 ? 56.466 62.448 67.929 1.00 38.58 131 PHE A N 1
ATOM 987 C CA . PHE A 1 131 ? 56.572 62.269 69.348 1.00 37.33 131 PHE A CA 1
ATOM 988 C C . PHE A 1 131 ? 57.229 60.965 69.694 1.00 37.60 131 PHE A C 1
ATOM 989 O O . PHE A 1 131 ? 58.007 60.907 70.604 1.00 37.41 131 PHE A O 1
ATOM 997 N N . ILE A 1 132 ? 56.917 59.917 68.952 1.00 35.99 132 ILE A N 1
ATOM 998 C CA . ILE A 1 132 ? 57.470 58.607 69.210 1.00 32.07 132 ILE A CA 1
ATOM 999 C C . ILE A 1 132 ? 58.936 58.460 68.855 1.00 34.03 132 ILE A C 1
ATOM 1000 O O . ILE A 1 132 ? 59.585 57.575 69.338 1.00 36.18 132 ILE A O 1
ATOM 1005 N N . GLN A 1 133 ? 59.464 59.351 68.048 1.00 31.58 133 GLN A N 1
ATOM 1006 C CA . GLN A 1 133 ? 60.858 59.289 67.712 1.00 36.02 133 GLN A CA 1
ATOM 1007 C C . GLN A 1 133 ? 61.797 59.255 68.914 1.00 37.25 133 GLN A C 1
ATOM 1008 O O . GLN A 1 133 ? 62.745 58.526 68.894 1.00 41.18 133 GLN A O 1
ATOM 1014 N N . TRP A 1 134 ? 61.520 60.024 69.948 1.00 37.96 134 TRP A N 1
ATOM 1015 C CA . TRP A 1 134 ? 62.320 59.999 71.158 1.00 35.87 134 TRP A CA 1
ATOM 1016 C C . TRP A 1 134 ? 62.343 58.621 71.751 1.00 41.12 134 TRP A C 1
ATOM 1017 O O . TRP A 1 134 ? 63.377 58.113 72.067 1.00 37.95 134 TRP A O 1
ATOM 1028 N N . TYR A 1 135 ? 61.191 58.014 71.864 1.00 36.81 135 TYR A N 1
ATOM 1029 C CA . TYR A 1 135 ? 61.083 56.704 72.413 1.00 33.65 135 TYR A CA 1
ATOM 1030 C C . TYR A 1 135 ? 61.782 55.657 71.557 1.00 39.35 135 TYR A C 1
ATOM 1031 O O . TYR A 1 135 ? 62.315 54.728 72.074 1.00 35.31 135 TYR A O 1
ATOM 1040 N N . VAL A 1 136 ? 61.785 55.825 70.240 1.00 39.22 136 VAL A N 1
ATOM 1041 C CA . VAL A 1 136 ? 62.471 54.915 69.332 1.00 38.95 136 VAL A CA 1
ATOM 1042 C C . VAL A 1 136 ? 63.943 54.946 69.651 1.00 37.47 136 VAL A C 1
ATOM 1043 O O . VAL A 1 136 ? 64.563 53.933 69.833 1.00 41.23 136 VAL A O 1
ATOM 1047 N N . ARG A 1 137 ? 64.483 56.122 69.762 1.00 37.90 137 ARG A N 1
ATOM 1048 C CA . ARG A 1 137 ? 65.854 56.248 70.145 1.00 50.72 137 ARG A CA 1
ATOM 1049 C C . ARG A 1 137 ? 66.133 55.805 71.567 1.00 46.94 137 ARG A C 1
ATOM 1050 O O . ARG A 1 137 ? 67.043 55.041 71.769 1.00 49.17 137 ARG A O 1
ATOM 1058 N N . ASP A 1 138 ? 65.347 56.248 72.539 1.00 45.15 138 ASP A N 1
ATOM 1059 C CA . ASP A 1 138 ? 65.633 55.926 73.928 1.00 49.23 138 ASP A CA 1
ATOM 1060 C C . ASP A 1 138 ? 65.464 54.440 74.197 1.00 44.15 138 ASP A C 1
ATOM 1061 O O . ASP A 1 138 ? 66.143 53.886 75.068 1.00 49.02 138 ASP A O 1
ATOM 1066 N N . GLY A 1 139 ? 64.583 53.778 73.446 1.00 42.86 139 GLY A N 1
ATOM 1067 C CA . GLY A 1 139 ? 64.463 52.337 73.567 1.00 45.16 139 GLY A CA 1
ATOM 1068 C C . GLY A 1 139 ? 65.750 51.616 73.216 1.00 48.36 139 GLY A C 1
ATOM 1069 O O . GLY A 1 139 ? 66.124 50.641 73.871 1.00 45.40 139 GLY A O 1
ATOM 1070 N N . LEU A 1 140 ? 66.455 52.096 72.188 1.00 39.68 140 LEU A N 1
ATOM 1071 C CA . LEU A 1 140 ? 67.697 51.444 71.788 1.00 40.41 140 LEU A CA 1
ATOM 1072 C C . LEU A 1 140 ? 68.835 51.736 72.758 1.00 42.50 140 LEU A C 1
ATOM 1073 O O . LEU A 1 140 ? 69.700 50.877 72.967 1.00 46.98 140 LEU A O 1
ATOM 1078 N N . LYS A 1 141 ? 68.858 52.928 73.357 1.00 46.25 141 LYS A N 1
ATOM 1079 C CA . LYS A 1 141 ? 69.965 53.294 74.235 1.00 54.35 141 LYS A CA 1
ATOM 1080 C C . LYS A 1 141 ? 69.784 52.746 75.643 1.00 50.90 141 LYS A C 1
ATOM 1081 O O . LYS A 1 141 ? 70.759 52.312 76.268 1.00 51.70 141 LYS A O 1
ATOM 1087 N N . ASP A 1 142 ? 68.554 52.766 76.163 1.00 43.38 142 ASP A N 1
ATOM 1088 C CA . ASP A 1 142 ? 68.280 52.062 77.410 1.00 42.28 142 ASP A CA 1
ATOM 1089 C C . ASP A 1 142 ? 68.654 50.592 77.290 1.00 42.13 142 ASP A C 1
ATOM 1090 O O . ASP A 1 142 ? 69.290 50.028 78.188 1.00 42.81 142 ASP A O 1
ATOM 1095 N N . LEU A 1 143 ? 68.285 49.960 76.174 1.00 35.60 143 LEU A N 1
ATOM 1096 C CA . LEU A 1 143 ? 68.659 48.568 75.961 1.00 40.71 143 LEU A CA 1
ATOM 1097 C C . LEU A 1 143 ? 70.167 48.408 75.813 1.00 45.09 143 LEU A C 1
ATOM 1098 O O . LEU A 1 143 ? 70.721 47.381 76.221 1.00 43.82 143 LEU A O 1
ATOM 1103 N N . THR A 1 144 ? 70.846 49.403 75.239 1.00 38.08 144 THR A N 1
ATOM 1104 C CA . THR A 1 144 ? 72.300 49.329 75.132 1.00 36.98 144 THR A CA 1
ATOM 1105 C C . THR A 1 144 ? 72.955 49.458 76.501 1.00 40.78 144 THR A C 1
ATOM 1106 O O . THR A 1 144 ? 73.895 48.719 76.818 1.00 47.89 144 THR A O 1
ATOM 1110 N N . GLU A 1 145 ? 72.464 50.382 77.330 1.00 40.03 145 GLU A N 1
ATOM 1111 C CA . GLU A 1 145 ? 73.002 50.539 78.678 1.00 43.03 145 GLU A CA 1
ATOM 1112 C C . GLU A 1 145 ? 72.831 49.260 79.489 1.00 43.16 145 GLU A C 1
ATOM 1113 O O . GLU A 1 145 ? 73.758 48.820 80.178 1.00 49.36 145 GLU A O 1
ATOM 1119 N N . VAL A 1 146 ? 71.646 48.649 79.417 1.00 37.07 146 VAL A N 1
ATOM 1120 C CA . VAL A 1 146 ? 71.409 47.396 80.130 1.00 43.14 146 VAL A CA 1
ATOM 1121 C C . VAL A 1 146 ? 72.297 46.290 79.578 1.00 46.47 146 VAL A C 1
ATOM 1122 O O . VAL A 1 146 ? 72.871 45.499 80.337 1.00 37.36 146 VAL A O 1
ATOM 1126 N N . ASP A 1 147 ? 72.422 46.212 78.249 1.00 44.23 147 ASP A N 1
ATOM 1127 C CA . ASP A 1 147 ? 73.237 45.160 77.649 1.00 49.26 147 ASP A CA 1
ATOM 1128 C C . ASP A 1 147 ? 74.694 45.279 78.076 1.00 41.35 147 ASP A C 1
ATOM 1129 O O . ASP A 1 147 ? 75.374 44.265 78.269 1.00 44.34 147 ASP A O 1
ATOM 1134 N N . ASP A 1 148 ? 75.189 46.510 78.234 1.00 37.18 148 ASP A N 1
ATOM 1135 C CA . ASP A 1 148 ? 76.558 46.699 78.702 1.00 50.37 148 ASP A CA 1
ATOM 1136 C C . ASP A 1 148 ? 76.753 46.112 80.095 1.00 51.29 148 ASP A C 1
ATOM 1137 O O . ASP A 1 148 ? 77.831 45.599 80.416 1.00 51.86 148 ASP A O 1
ATOM 1142 N N . VAL A 1 149 ? 75.721 46.175 80.938 1.00 42.59 149 VAL A N 1
ATOM 1143 C CA . VAL A 1 149 ? 75.834 45.616 82.282 1.00 38.62 149 VAL A CA 1
ATOM 1144 C C . VAL A 1 149 ? 75.752 44.094 82.237 1.00 40.48 149 VAL A C 1
ATOM 1145 O O . VAL A 1 149 ? 76.486 43.400 82.952 1.00 38.87 149 VAL A O 1
ATOM 1149 N N . VAL A 1 150 ? 74.868 43.550 81.395 1.00 38.52 150 VAL A N 1
ATOM 1150 C CA . VAL A 1 150 ? 74.796 42.100 81.219 1.00 40.78 150 VAL A CA 1
ATOM 1151 C C . VAL A 1 150 ? 76.129 41.558 80.731 1.00 41.68 150 VAL A C 1
ATOM 1152 O O . VAL A 1 150 ? 76.524 40.436 81.079 1.00 46.18 150 VAL A O 1
ATOM 1156 N N . LYS A 1 151 ? 76.843 42.344 79.920 1.00 45.94 151 LYS A N 1
ATOM 1157 C CA . LYS A 1 151 ? 78.170 41.963 79.450 1.00 50.44 151 LYS A CA 1
ATOM 1158 C C . LYS A 1 151 ? 79.080 41.559 80.604 1.00 45.18 151 LYS A C 1
ATOM 1159 O O . LYS A 1 151 ? 79.770 40.538 80.533 1.00 49.26 151 LYS A O 1
ATOM 1165 N N . LEU A 1 152 ? 79.078 42.350 81.679 1.00 49.53 152 LEU A N 1
ATOM 1166 C CA . LEU A 1 152 ? 80.078 42.193 82.732 1.00 40.54 152 LEU A CA 1
ATOM 1167 C C . LEU A 1 152 ? 79.988 40.826 83.395 1.00 42.76 152 LEU A C 1
ATOM 1168 O O . LEU A 1 152 ? 81.014 40.242 83.768 1.00 42.76 152 LEU A O 1
ATOM 1173 N N . PHE A 1 153 ? 78.775 40.294 83.550 1.00 34.13 153 PHE A N 1
ATOM 1174 C CA . PHE A 1 153 ? 78.608 39.020 84.236 1.00 36.90 153 PHE A CA 1
ATOM 1175 C C . PHE A 1 153 ? 79.157 37.852 83.430 1.00 48.75 153 PHE A C 1
ATOM 1176 O O . PHE A 1 153 ? 79.431 36.792 84.003 1.00 47.55 153 PHE A O 1
ATOM 1184 N N . ASN A 1 154 ? 79.323 38.018 82.121 1.00 43.08 154 ASN A N 1
ATOM 1185 C CA . ASN A 1 154 ? 80.018 37.036 81.303 1.00 51.23 154 ASN A CA 1
ATOM 1186 C C . ASN A 1 154 ? 81.492 37.372 81.121 1.00 47.27 154 ASN A C 1
ATOM 1187 O O . ASN A 1 154 ? 82.223 36.585 80.511 1.00 50.79 154 ASN A O 1
ATOM 1192 N N . SER A 1 155 ? 81.942 38.514 81.642 1.00 41.42 155 SER A N 1
ATOM 1193 C CA . SER A 1 155 ? 83.327 38.940 81.504 1.00 45.47 155 SER A CA 1
ATOM 1194 C C . SER A 1 155 ? 84.157 38.720 82.761 1.00 46.29 155 SER A C 1
ATOM 1195 O O . SER A 1 155 ? 85.390 38.762 82.682 1.00 45.30 155 SER A O 1
ATOM 1198 N N . SER A 1 156 ? 83.522 38.493 83.910 1.00 39.36 156 SER A N 1
ATOM 1199 C CA . SER A 1 156 ? 84.254 38.241 85.143 1.00 43.72 156 SER A CA 1
ATOM 1200 C C . SER A 1 156 ? 83.356 37.481 86.107 1.00 49.28 156 SER A C 1
ATOM 1201 O O . SER A 1 156 ? 82.129 37.609 86.066 1.00 40.87 156 SER A O 1
ATOM 1204 N N . ASN A 1 157 ? 83.984 36.690 86.975 1.00 49.32 157 ASN A N 1
ATOM 1205 C CA . ASN A 1 157 ? 83.281 35.925 87.996 1.00 43.43 157 ASN A CA 1
ATOM 1206 C C . ASN A 1 157 ? 83.401 36.550 89.380 1.00 50.68 157 ASN A C 1
ATOM 1207 O O . ASN A 1 157 ? 83.053 35.904 90.374 1.00 51.76 157 ASN A O 1
ATOM 1212 N N . ASP A 1 158 ? 83.879 37.787 89.465 1.00 39.65 158 ASP A N 1
ATOM 1213 C CA . ASP A 1 158 ? 84.090 38.480 90.731 1.00 40.86 158 ASP A CA 1
ATOM 1214 C C . ASP A 1 158 ? 83.074 39.612 90.822 1.00 34.62 158 ASP A C 1
ATOM 1215 O O . ASP A 1 158 ? 83.151 40.583 90.061 1.00 36.65 158 ASP A O 1
ATOM 1220 N N . LYS A 1 159 ? 82.125 39.485 91.755 1.00 35.95 159 LYS A N 1
ATOM 1221 C CA . LYS A 1 159 ? 81.078 40.495 91.890 1.00 36.56 159 LYS A CA 1
ATOM 1222 C C . LYS A 1 159 ? 81.662 41.875 92.160 1.00 39.12 159 LYS A C 1
ATOM 1223 O O . LYS A 1 159 ? 81.126 42.885 91.688 1.00 34.77 159 LYS A O 1
ATOM 1229 N N . LEU A 1 160 ? 82.760 41.941 92.918 1.00 39.30 160 LEU A N 1
ATOM 1230 C CA . LEU A 1 160 ? 83.331 43.241 93.255 1.00 35.46 160 LEU A CA 1
ATOM 1231 C C . LEU A 1 160 ? 84.030 43.880 92.060 1.00 36.07 160 LEU A C 1
ATOM 1232 O O . LEU A 1 160 ? 84.081 45.112 91.963 1.00 39.99 160 LEU A O 1
ATOM 1237 N N . ILE A 1 161 ? 84.570 43.075 91.144 1.00 32.09 161 ILE A N 1
ATOM 1238 C CA . ILE A 1 161 ? 85.099 43.635 89.903 1.00 35.10 161 ILE A CA 1
ATOM 1239 C C . ILE A 1 161 ? 83.965 44.205 89.062 1.00 39.68 161 ILE A C 1
ATOM 1240 O O . ILE A 1 161 ? 84.050 45.327 88.547 1.00 41.37 161 ILE A O 1
ATOM 1245 N N . ILE A 1 162 ? 82.888 43.433 88.910 1.00 39.12 162 ILE A N 1
ATOM 1246 C CA . ILE A 1 162 ? 81.712 43.905 88.186 1.00 32.40 162 ILE A CA 1
ATOM 1247 C C . ILE A 1 162 ? 81.175 45.179 88.823 1.00 36.34 162 ILE A C 1
ATOM 1248 O O . ILE A 1 162 ? 80.880 46.164 88.135 1.00 38.91 162 ILE A O 1
ATOM 1253 N N . GLU A 1 163 ? 81.052 45.178 90.153 1.00 33.25 163 GLU A N 1
ATOM 1254 C CA . GLU A 1 163 ? 80.578 46.355 90.873 1.00 37.83 163 GLU A CA 1
ATOM 1255 C C . GLU A 1 163 ? 81.420 47.582 90.551 1.00 41.31 163 GLU A C 1
ATOM 1256 O O . GLU A 1 163 ? 80.887 48.654 90.242 1.00 39.36 163 GLU A O 1
ATOM 1262 N N . GLU A 1 164 ? 82.745 47.439 90.618 1.00 38.37 164 GLU A N 1
ATOM 1263 C CA . GLU A 1 164 ? 83.625 48.565 90.324 1.00 41.71 164 GLU A CA 1
ATOM 1264 C C . GLU A 1 164 ? 83.456 49.038 88.885 1.00 44.05 164 GLU A C 1
ATOM 1265 O O . GLU A 1 164 ? 83.481 50.244 88.613 1.00 46.48 164 GLU A O 1
ATOM 1271 N N . THR A 1 165 ? 83.273 48.103 87.951 1.00 40.83 165 THR A N 1
ATOM 1272 C CA . THR A 1 165 ? 83.053 48.487 86.560 1.00 43.91 165 THR A CA 1
ATOM 1273 C C . THR A 1 165 ? 81.723 49.213 86.391 1.00 49.23 165 THR A C 1
ATOM 1274 O O . THR A 1 165 ? 81.613 50.139 85.579 1.00 50.18 165 THR A O 1
ATOM 1278 N N . ILE A 1 166 ? 80.702 48.811 87.151 1.00 41.59 166 ILE A N 1
ATOM 1279 C CA . ILE A 1 166 ? 79.412 49.492 87.077 1.00 47.32 166 ILE A CA 1
ATOM 1280 C C . ILE A 1 166 ? 79.537 50.926 87.574 1.00 49.95 166 ILE A C 1
ATOM 1281 O O . ILE A 1 166 ? 78.917 51.846 87.025 1.00 55.51 166 ILE A O 1
ATOM 1286 N N . LYS A 1 167 ? 80.354 51.143 88.608 1.00 45.65 167 LYS A N 1
ATOM 1287 C CA . LYS A 1 167 ? 80.484 52.463 89.213 1.00 55.74 167 LYS A CA 1
ATOM 1288 C C . LYS A 1 167 ? 80.975 53.515 88.222 1.00 65.72 167 LYS A C 1
ATOM 1289 O O . LYS A 1 167 ? 80.694 54.704 88.407 1.00 74.17 167 LYS A O 1
ATOM 1295 N N . GLU A 1 168 ? 81.683 53.116 87.174 1.00 65.52 168 GLU A N 1
ATOM 1296 C CA . GLU A 1 168 ? 82.181 54.038 86.156 1.00 69.57 168 GLU A CA 1
ATOM 1297 C C . GLU A 1 168 ? 81.259 54.111 84.965 1.00 79.69 168 GLU A C 1
ATOM 1298 O O . GLU A 1 168 ? 81.400 54.972 84.113 1.00 81.07 168 GLU A O 1
ATOM 1304 N N . MET A 1 169 ? 80.297 53.215 84.900 1.00 80.21 169 MET A N 1
ATOM 1305 C CA . MET A 1 169 ? 79.304 53.233 83.853 1.00 74.99 169 MET A CA 1
ATOM 1306 C C . MET A 1 169 ? 78.137 54.019 84.362 1.00 84.85 169 MET A C 1
ATOM 1307 O O . MET A 1 169 ? 77.123 54.106 83.681 1.00 85.01 169 MET A O 1
ATOM 1312 N N . VAL A 1 170 ? 78.250 54.551 85.567 1.00 88.84 170 VAL A N 1
ATOM 1313 C CA . VAL A 1 170 ? 77.169 55.283 86.189 1.00 92.70 170 VAL A CA 1
ATOM 1314 C C . VAL A 1 170 ? 75.937 54.380 86.317 1.00 86.91 170 VAL A C 1
ATOM 1315 O O . VAL A 1 170 ? 75.499 54.053 87.421 1.00 76.98 170 VAL A O 1
#

InterPro domains:
  IPR008331 Ferritin/DPS domain [PF00210] (9-144)
  IPR009040 Ferritin-like diiron domain [PS50905] (1-148)
  IPR009078 Ferritin-like superfamily [SSF47240] (4-154)
  IPR012347 Ferritin-like [G3DSA:1.20.1260.10] (1-170)

B-factor: mean 44.57, std 13.35, range [24.16, 133.74]